Protein AF-A0A4Y4E9J2-F1 (afdb_monomer_lite)

Sequence (104 aa):
MVVGLVVTGCGTSEDDERYLAIVDELLGQNSDIEFPRDDILAAGHGVCAKAGDDDPDRWLSDATDHVAKTLDTDDFTAQVLALGAAQVYCPQKVPRDLLYPSDS

InterPro domains:
  IPR007969 Domain of unknown function DUF732 [PF05305] (15-92)

Radius of gyration: 13.61 Å; chains: 1; bounding box: 41×28×32 Å

Organism: Cellulosimicrobium cellulans (NCBI:txid1710)

Secondary structure (DSSP, 8-state):
-------PPTT-HHHHHHHHHHHHHHHTTT-S----HHHHHHHHHHHHHH--SS-TTHHHHHHHHHHHHHHT--HHHHHHHHHHHHHHH-GGGS-HHHH-TT--

Structure (mmCIF, N/CA/C/O backbone):
data_AF-A0A4Y4E9J2-F1
#
_entry.id   AF-A0A4Y4E9J2-F1
#
loop_
_atom_site.group_PDB
_atom_site.id
_atom_site.type_symbol
_atom_site.label_atom_id
_atom_site.label_alt_id
_atom_site.label_comp_id
_atom_site.label_asym_id
_atom_site.label_entity_id
_atom_site.label_seq_id
_atom_site.pdbx_PDB_ins_code
_atom_site.Cartn_x
_atom_site.Cartn_y
_atom_site.Cartn_z
_atom_site.occupancy
_atom_site.B_iso_or_equiv
_atom_site.auth_seq_id
_atom_site.auth_comp_id
_atom_site.auth_asym_id
_atom_site.auth_atom_id
_atom_site.pdbx_PDB_model_num
ATOM 1 N N . MET A 1 1 ? 27.481 12.550 -2.110 1.00 29.19 1 MET A N 1
ATOM 2 C CA . MET A 1 1 ? 27.421 11.325 -1.287 1.00 29.19 1 MET A CA 1
ATOM 3 C C . MET A 1 1 ? 26.432 10.401 -1.970 1.00 29.19 1 MET A C 1
ATOM 5 O O . MET A 1 1 ? 25.272 10.767 -2.067 1.00 29.19 1 MET A O 1
ATOM 9 N N . VAL A 1 2 ? 26.900 9.303 -2.563 1.00 32.81 2 VAL A N 1
ATOM 10 C CA . VAL A 1 2 ? 26.044 8.323 -3.249 1.00 32.81 2 VAL A CA 1
ATOM 11 C C . VAL A 1 2 ? 25.843 7.184 -2.260 1.00 32.81 2 VAL A C 1
ATOM 13 O O . VAL A 1 2 ? 26.769 6.411 -2.026 1.00 32.81 2 VAL A O 1
ATOM 16 N N . VAL A 1 3 ? 24.686 7.149 -1.597 1.00 37.25 3 VAL A N 1
ATOM 17 C CA . VAL A 1 3 ? 24.314 6.025 -0.732 1.00 37.25 3 VAL A CA 1
ATOM 18 C C . VAL A 1 3 ? 23.850 4.910 -1.658 1.00 37.25 3 VAL A C 1
ATOM 20 O O . VAL A 1 3 ? 22.864 5.055 -2.376 1.00 37.25 3 VAL A O 1
ATOM 23 N N . GLY A 1 4 ? 24.657 3.852 -1.708 1.00 29.12 4 GLY A N 1
ATOM 24 C CA . GLY A 1 4 ? 24.405 2.664 -2.505 1.00 29.12 4 GLY A CA 1
ATOM 25 C C . GLY A 1 4 ? 23.067 2.039 -2.136 1.00 29.12 4 GLY A C 1
ATOM 26 O O . GLY A 1 4 ? 22.775 1.830 -0.961 1.00 29.12 4 GLY A O 1
ATOM 27 N N . LEU A 1 5 ? 22.291 1.774 -3.183 1.00 34.09 5 LEU A N 1
ATOM 28 C CA . LEU A 1 5 ? 21.057 1.004 -3.220 1.00 34.09 5 LEU A CA 1
ATOM 29 C C . LEU A 1 5 ? 21.178 -0.226 -2.304 1.00 34.09 5 LEU A C 1
ATOM 31 O O . LEU A 1 5 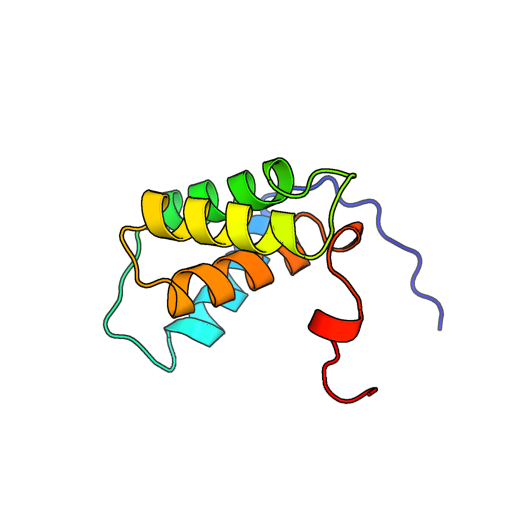? 21.879 -1.188 -2.626 1.00 34.09 5 LEU A O 1
ATOM 35 N N . VAL A 1 6 ? 20.527 -0.178 -1.143 1.00 36.41 6 VAL A N 1
ATOM 36 C CA . VAL A 1 6 ? 20.332 -1.366 -0.318 1.00 36.41 6 VAL A CA 1
ATOM 37 C C . VAL A 1 6 ? 19.334 -2.232 -1.070 1.00 36.41 6 VAL A C 1
ATOM 39 O O . VAL A 1 6 ? 18.217 -1.811 -1.357 1.00 36.41 6 VAL A O 1
ATOM 42 N N . VAL A 1 7 ? 19.771 -3.431 -1.435 1.00 46.75 7 VAL A N 1
ATOM 43 C CA . VAL A 1 7 ? 18.891 -4.512 -1.869 1.00 46.75 7 VAL A CA 1
ATOM 44 C C . VAL A 1 7 ? 18.133 -4.968 -0.621 1.00 46.75 7 VAL A C 1
ATOM 46 O O . VAL A 1 7 ? 18.574 -5.881 0.073 1.00 46.75 7 VAL A O 1
ATOM 49 N N . THR A 1 8 ? 17.053 -4.275 -0.264 1.00 42.16 8 THR A N 1
ATOM 50 C CA . THR A 1 8 ? 16.094 -4.759 0.730 1.00 42.16 8 THR A CA 1
ATOM 51 C C . THR A 1 8 ? 15.120 -5.679 0.012 1.00 42.16 8 THR A C 1
ATOM 53 O O . THR A 1 8 ? 14.491 -5.297 -0.974 1.00 42.16 8 THR A O 1
ATOM 56 N N . GLY A 1 9 ? 15.050 -6.936 0.452 1.00 46.22 9 GLY A N 1
ATOM 57 C CA . GLY A 1 9 ? 13.965 -7.816 0.040 1.00 46.22 9 GLY A CA 1
ATOM 58 C C . GLY A 1 9 ? 12.648 -7.144 0.405 1.00 46.22 9 GLY A C 1
ATOM 59 O O . GLY A 1 9 ? 12.480 -6.71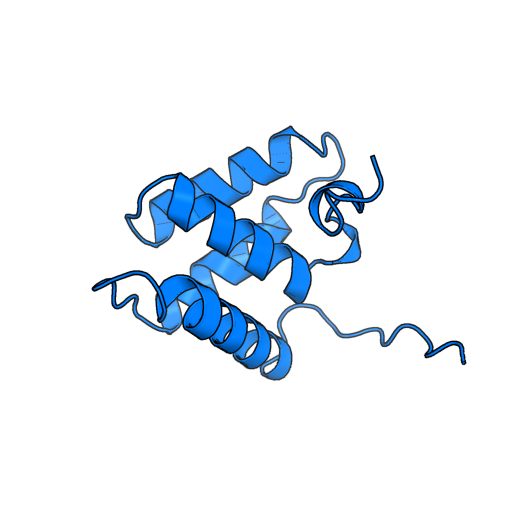7 1.536 1.00 46.22 9 GLY A O 1
ATOM 60 N N . CYS A 1 10 ? 11.751 -6.996 -0.558 1.00 53.50 10 CYS A N 1
ATOM 61 C CA . CYS A 1 10 ? 10.439 -6.412 -0.331 1.00 53.50 10 CYS A CA 1
ATOM 62 C C . CYS A 1 10 ? 9.673 -7.246 0.712 1.00 53.50 10 CYS A C 1
ATOM 64 O O . CYS A 1 10 ? 9.620 -8.471 0.582 1.00 53.50 10 CYS A O 1
ATOM 66 N N . GLY A 1 11 ? 9.077 -6.595 1.716 1.00 60.91 11 GLY A N 1
ATOM 67 C CA . GLY A 1 11 ? 8.241 -7.261 2.726 1.00 60.91 11 GLY A CA 1
ATOM 68 C C . GLY A 1 11 ? 9.008 -7.739 3.961 1.00 60.91 11 GLY A C 1
ATOM 69 O O . GLY A 1 11 ? 8.698 -8.796 4.513 1.00 60.91 11 GLY A O 1
ATOM 70 N N . THR A 1 12 ? 10.045 -7.006 4.382 1.00 73.88 12 THR A N 1
ATOM 71 C CA . THR A 1 12 ? 10.635 -7.208 5.714 1.00 73.88 12 THR A CA 1
ATOM 72 C C . THR A 1 12 ? 9.777 -6.553 6.795 1.00 73.88 12 THR A C 1
ATOM 74 O O . THR A 1 12 ? 9.040 -5.609 6.535 1.00 73.88 12 THR A O 1
ATOM 77 N N . SER A 1 13 ? 9.939 -6.982 8.049 1.00 79.44 13 SER A N 1
ATOM 78 C CA . SER A 1 13 ? 9.269 -6.349 9.195 1.00 79.44 13 SER A CA 1
ATOM 79 C C . SER A 1 13 ? 9.628 -4.864 9.369 1.00 79.44 13 SER A C 1
ATOM 81 O O . SER A 1 13 ? 8.875 -4.125 9.989 1.00 79.44 13 SER A O 1
ATOM 83 N N . GLU A 1 14 ? 10.774 -4.417 8.839 1.00 82.75 14 GLU A N 1
ATOM 84 C CA . GLU A 1 14 ? 11.151 -2.997 8.820 1.00 82.75 14 GLU A CA 1
ATOM 85 C C . GLU A 1 14 ? 10.346 -2.214 7.772 1.00 82.75 14 GLU A C 1
ATOM 87 O O . GLU A 1 14 ? 9.919 -1.093 8.040 1.00 82.75 14 GLU A O 1
ATOM 92 N N . ASP A 1 15 ? 10.091 -2.809 6.604 1.00 81.12 15 ASP A N 1
ATOM 93 C CA . ASP A 1 15 ? 9.220 -2.222 5.583 1.00 81.12 15 ASP A CA 1
ATOM 94 C C . ASP A 1 15 ? 7.777 -2.108 6.097 1.00 81.12 15 ASP A C 1
ATOM 96 O O . ASP A 1 15 ? 7.146 -1.071 5.908 1.00 81.12 15 ASP A O 1
ATOM 100 N N . ASP A 1 16 ? 7.292 -3.118 6.825 1.00 85.00 16 ASP A N 1
ATOM 101 C CA . ASP A 1 16 ? 5.966 -3.103 7.455 1.00 85.00 16 ASP A C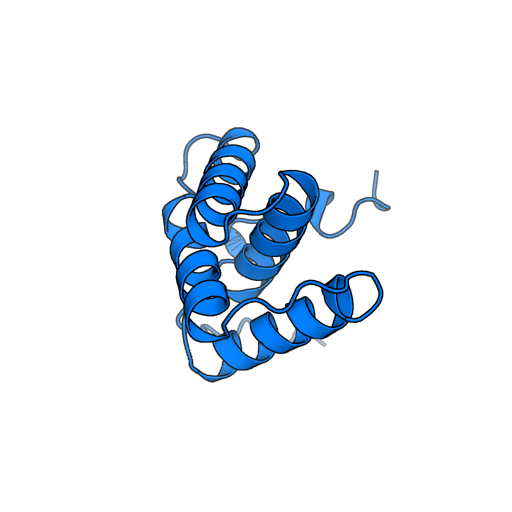A 1
ATOM 102 C C . ASP A 1 16 ? 5.808 -1.922 8.421 1.00 85.00 16 ASP A C 1
ATOM 104 O O . ASP A 1 16 ? 4.831 -1.178 8.349 1.00 85.00 16 ASP A O 1
ATOM 108 N N . GLU A 1 17 ? 6.792 -1.701 9.296 1.00 86.31 17 GLU A N 1
ATOM 109 C CA . GLU A 1 17 ? 6.791 -0.566 10.229 1.00 86.31 17 GLU A CA 1
ATOM 110 C C . GLU A 1 17 ? 6.883 0.781 9.497 1.00 86.31 17 GLU A C 1
ATOM 112 O O . GLU A 1 17 ? 6.213 1.740 9.879 1.00 86.31 17 GLU A O 1
ATOM 117 N N . ARG A 1 18 ? 7.669 0.867 8.415 1.00 82.56 18 ARG A N 1
ATOM 118 C CA . ARG A 1 18 ? 7.768 2.090 7.599 1.00 82.56 18 ARG A CA 1
ATOM 119 C C . ARG A 1 18 ? 6.465 2.401 6.876 1.00 82.56 18 ARG A C 1
ATOM 121 O O . ARG A 1 18 ? 6.073 3.563 6.823 1.00 82.56 18 ARG A O 1
ATOM 128 N N . TYR A 1 19 ? 5.803 1.388 6.324 1.00 85.00 19 TYR A N 1
ATOM 129 C CA . TYR A 1 19 ? 4.506 1.555 5.684 1.00 85.00 19 TYR A CA 1
ATOM 130 C C . TYR A 1 19 ? 3.448 1.977 6.703 1.00 85.00 19 TYR A C 1
ATOM 132 O O . TYR A 1 19 ? 2.762 2.965 6.470 1.00 85.00 19 TYR A O 1
ATOM 140 N N . LEU A 1 20 ? 3.375 1.321 7.864 1.00 84.00 20 LEU A N 1
ATOM 141 C CA . LEU A 1 20 ? 2.440 1.704 8.925 1.00 84.00 20 LEU A CA 1
ATOM 142 C C . LEU A 1 20 ? 2.676 3.132 9.429 1.00 84.00 20 LEU A C 1
ATOM 144 O O . LEU A 1 20 ? 1.714 3.868 9.602 1.00 84.00 20 LEU A O 1
ATOM 148 N N . ALA A 1 21 ? 3.931 3.566 9.571 1.00 84.12 21 ALA A N 1
ATOM 149 C CA . ALA A 1 21 ? 4.238 4.951 9.929 1.00 84.12 21 ALA A CA 1
ATOM 150 C C . ALA A 1 21 ? 3.743 5.963 8.875 1.00 84.12 21 ALA A C 1
ATOM 152 O O . ALA A 1 21 ? 3.258 7.034 9.234 1.00 84.12 21 ALA A O 1
ATOM 153 N N . ILE A 1 22 ? 3.829 5.625 7.581 1.00 81.00 22 ILE A N 1
ATOM 154 C CA . ILE A 1 22 ? 3.269 6.445 6.492 1.00 81.00 22 ILE A CA 1
ATOM 155 C C . ILE A 1 22 ? 1.740 6.480 6.580 1.00 81.00 22 ILE A C 1
ATOM 157 O O . ILE A 1 22 ? 1.141 7.541 6.422 1.00 81.00 22 ILE A O 1
ATOM 161 N N . VAL A 1 23 ? 1.105 5.336 6.846 1.00 81.25 23 VAL A N 1
ATOM 162 C CA . VAL A 1 23 ? -0.350 5.250 7.008 1.00 81.25 23 VAL A CA 1
ATOM 163 C C . VAL A 1 23 ? -0.821 6.094 8.192 1.00 81.25 23 VAL A C 1
ATOM 165 O O . VAL A 1 23 ? -1.753 6.879 8.029 1.00 81.25 23 VAL A O 1
ATOM 168 N N . ASP A 1 24 ? -0.146 6.012 9.338 1.00 80.31 24 ASP A N 1
ATOM 169 C CA . ASP A 1 24 ? -0.458 6.815 10.523 1.00 80.31 24 ASP A CA 1
ATOM 170 C C . ASP A 1 24 ? -0.272 8.318 10.269 1.00 80.31 24 ASP A C 1
ATOM 172 O O . ASP A 1 24 ? -1.094 9.124 10.703 1.00 80.31 24 ASP A O 1
ATOM 176 N N . GLU A 1 25 ? 0.769 8.727 9.538 1.00 78.12 25 GLU A N 1
ATOM 177 C CA . GLU A 1 25 ? 0.978 10.140 9.196 1.00 78.12 25 GLU A CA 1
ATOM 178 C C . GLU A 1 25 ? -0.107 10.670 8.242 1.00 78.12 25 GLU A C 1
ATOM 180 O O . GLU A 1 25 ? -0.608 11.783 8.426 1.00 78.12 25 GLU A O 1
ATOM 185 N N . LEU A 1 26 ? -0.498 9.872 7.244 1.00 70.50 26 LEU A N 1
ATOM 186 C CA . LEU A 1 26 ? -1.451 10.276 6.206 1.00 70.50 26 LEU A CA 1
ATOM 187 C C . LEU A 1 26 ? -2.912 10.203 6.676 1.00 70.50 26 LEU A C 1
ATOM 189 O O . LEU A 1 26 ? -3.689 11.123 6.407 1.00 70.50 26 LEU A O 1
ATOM 193 N N . LEU A 1 27 ? -3.292 9.136 7.387 1.00 68.62 27 LEU A N 1
ATOM 194 C CA . LEU A 1 27 ? -4.658 8.912 7.875 1.00 68.62 27 LEU A CA 1
ATOM 195 C C . LEU A 1 27 ? -4.898 9.491 9.269 1.00 68.62 27 LEU A C 1
ATOM 197 O O . LEU A 1 27 ? -5.995 9.990 9.535 1.00 68.62 27 LEU A O 1
ATOM 201 N N . GLY A 1 28 ? -3.881 9.495 10.136 1.00 61.69 28 GLY A N 1
ATOM 202 C CA . GLY A 1 28 ? -3.978 10.024 11.499 1.00 61.69 28 GLY A CA 1
ATOM 203 C C . GLY A 1 28 ? -4.161 11.542 11.562 1.00 61.69 28 GLY A C 1
ATOM 204 O O . GLY A 1 28 ? -4.571 12.069 12.594 1.00 61.69 28 GLY A O 1
ATOM 205 N N . GLN A 1 29 ? -3.919 12.260 10.459 1.00 54.59 29 GLN A N 1
ATOM 206 C CA . GLN A 1 29 ? -4.247 13.685 10.352 1.00 54.59 29 GLN A CA 1
ATOM 207 C C . GLN A 1 29 ? -5.657 13.966 9.808 1.00 54.59 29 GLN A C 1
ATOM 209 O O . GLN A 1 29 ? -6.114 15.102 9.936 1.00 54.59 29 GLN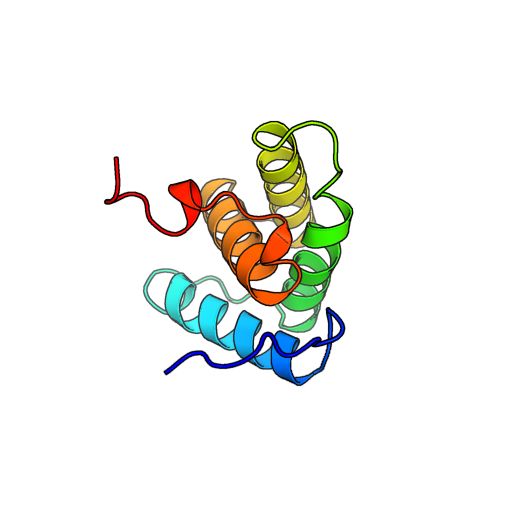 A O 1
ATOM 214 N N . ASN A 1 30 ? -6.352 12.987 9.211 1.00 47.94 30 ASN A N 1
ATOM 215 C CA . ASN A 1 30 ? -7.564 13.255 8.422 1.00 47.94 30 ASN A CA 1
ATOM 216 C C . ASN A 1 30 ? -8.765 12.328 8.657 1.00 47.94 30 ASN A C 1
ATOM 218 O O . ASN A 1 30 ? -9.804 12.579 8.047 1.00 47.94 30 ASN A O 1
ATOM 222 N N . SER A 1 31 ? -8.697 11.290 9.498 1.00 48.94 31 SER A N 1
ATOM 223 C CA . SER A 1 31 ? -9.808 10.331 9.546 1.00 48.94 31 SER A CA 1
ATOM 224 C C . SER A 1 31 ? -10.088 9.707 10.916 1.00 48.94 31 SER A C 1
ATOM 226 O O . SER A 1 31 ? -9.172 9.315 11.628 1.00 48.94 31 SER A O 1
ATOM 228 N N . ASP A 1 32 ? -11.379 9.546 11.232 1.00 58.50 32 ASP A N 1
ATOM 229 C CA . ASP A 1 32 ? -11.917 8.651 12.276 1.00 58.50 32 ASP A CA 1
ATOM 230 C C . ASP A 1 32 ? -11.818 7.160 11.860 1.00 58.50 32 ASP A C 1
ATOM 232 O O . ASP A 1 32 ? -12.582 6.315 12.329 1.00 58.50 32 ASP A O 1
ATOM 236 N N . ILE A 1 33 ? -10.943 6.828 10.903 1.00 58.56 33 ILE A N 1
ATOM 237 C CA . ILE A 1 33 ? -10.876 5.508 10.279 1.00 58.56 33 ILE A CA 1
ATOM 238 C C . ILE A 1 33 ? -9.765 4.695 10.950 1.00 58.56 33 ILE A C 1
ATOM 240 O O . ILE A 1 33 ? -8.579 4.929 10.733 1.00 58.56 33 ILE A O 1
ATOM 244 N N . GLU A 1 34 ? -10.164 3.715 11.761 1.00 70.44 34 GLU A N 1
ATOM 245 C CA . GLU A 1 34 ? -9.268 2.736 12.384 1.00 70.44 34 GLU A CA 1
ATOM 246 C C . GLU A 1 34 ? -9.286 1.432 11.573 1.00 70.44 34 GLU A C 1
ATOM 248 O O . GLU A 1 34 ? -10.164 0.584 11.746 1.00 70.44 34 GLU A O 1
ATOM 253 N N . PHE A 1 35 ? -8.318 1.254 10.673 1.00 78.69 35 PHE A N 1
ATOM 254 C CA . PHE A 1 35 ? -8.125 -0.031 9.996 1.00 78.69 35 PHE A CA 1
ATOM 255 C C . PHE A 1 35 ? -7.327 -0.999 10.887 1.00 78.69 35 PHE A C 1
ATOM 257 O O . PHE A 1 35 ? -6.329 -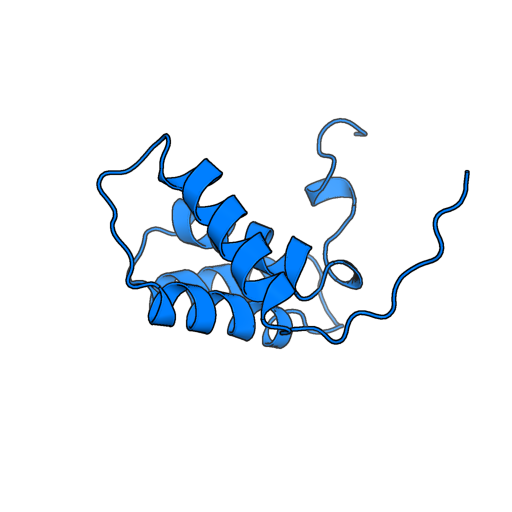0.592 11.493 1.00 78.69 35 PHE A O 1
ATOM 264 N N . PRO A 1 36 ? -7.692 -2.294 10.957 1.00 84.44 36 PRO A N 1
ATOM 265 C CA . PRO A 1 36 ? -6.865 -3.294 11.621 1.00 84.44 36 PRO A CA 1
ATOM 266 C C . PRO A 1 36 ? -5.480 -3.373 10.972 1.00 84.44 36 PRO A C 1
ATOM 268 O O . PRO A 1 36 ? -5.353 -3.449 9.751 1.00 84.44 36 PRO A O 1
ATOM 271 N N . ARG A 1 37 ? -4.428 -3.404 11.797 1.00 83.00 37 ARG A N 1
ATOM 272 C CA . ARG A 1 37 ? -3.033 -3.448 11.330 1.00 83.00 37 ARG A CA 1
ATOM 273 C C . ARG A 1 37 ? -2.774 -4.580 10.330 1.00 83.00 37 ARG A C 1
ATOM 275 O O . ARG A 1 37 ? -2.106 -4.357 9.326 1.00 83.00 37 ARG A O 1
ATOM 282 N N . ASP A 1 38 ? -3.306 -5.770 10.597 1.00 85.75 38 ASP A N 1
ATOM 283 C CA . ASP A 1 38 ? -3.129 -6.933 9.722 1.00 85.75 38 ASP A CA 1
ATOM 284 C C . ASP A 1 38 ? -3.765 -6.716 8.340 1.00 85.75 38 ASP A C 1
ATOM 286 O O . ASP A 1 38 ? -3.177 -7.102 7.330 1.00 85.75 38 ASP A O 1
ATOM 290 N N . ASP A 1 39 ? -4.909 -6.030 8.278 1.00 87.69 39 ASP A N 1
ATOM 291 C CA . ASP A 1 39 ? -5.603 -5.731 7.024 1.00 87.69 39 ASP A CA 1
ATOM 292 C C . ASP A 1 39 ? -4.852 -4.659 6.221 1.00 87.69 39 ASP A C 1
ATOM 294 O O . ASP A 1 39 ? -4.710 -4.787 5.002 1.00 87.69 39 ASP A O 1
ATOM 298 N N . ILE A 1 40 ? -4.295 -3.642 6.898 1.00 86.31 40 ILE A N 1
ATOM 299 C CA . ILE A 1 40 ? -3.430 -2.626 6.273 1.00 86.31 40 ILE A CA 1
ATOM 300 C C . ILE A 1 40 ? -2.221 -3.302 5.621 1.00 86.31 40 ILE A C 1
ATOM 302 O O . ILE A 1 40 ? -1.927 -3.047 4.450 1.00 86.31 40 ILE A O 1
ATOM 306 N N . LEU A 1 41 ? -1.530 -4.175 6.362 1.00 87.69 41 LEU A N 1
ATOM 307 C CA . LEU A 1 41 ? -0.356 -4.892 5.861 1.00 87.69 41 LEU A CA 1
ATOM 308 C C . LEU A 1 41 ? -0.719 -5.832 4.706 1.00 87.69 41 LEU A C 1
ATOM 310 O O . LEU A 1 41 ? -0.035 -5.820 3.683 1.00 87.69 41 LEU A O 1
ATOM 314 N N . ALA A 1 42 ? -1.822 -6.576 4.819 1.00 88.44 42 ALA A N 1
ATOM 315 C CA . ALA A 1 42 ? -2.302 -7.454 3.755 1.00 88.44 42 ALA A CA 1
ATOM 316 C C . ALA A 1 42 ? -2.617 -6.679 2.464 1.00 88.44 42 ALA A C 1
ATOM 318 O O . ALA A 1 42 ? -2.199 -7.095 1.379 1.00 88.44 42 ALA A O 1
ATOM 319 N N . ALA A 1 43 ? -3.293 -5.531 2.582 1.00 88.06 43 ALA A N 1
ATOM 320 C CA . ALA A 1 43 ? -3.566 -4.643 1.457 1.00 88.06 43 ALA A CA 1
ATOM 321 C C . ALA A 1 43 ? -2.263 -4.102 0.845 1.00 88.06 43 ALA A C 1
ATOM 323 O O . ALA A 1 43 ? -2.088 -4.130 -0.373 1.00 88.06 43 ALA A O 1
ATOM 324 N N . GLY A 1 44 ? -1.318 -3.662 1.684 1.00 86.75 44 GLY A N 1
ATOM 325 C CA . GLY A 1 44 ? -0.036 -3.107 1.250 1.00 86.75 44 GLY A CA 1
ATOM 326 C C . GLY A 1 44 ? 0.861 -4.120 0.532 1.00 86.75 44 GLY A C 1
ATOM 327 O O . GLY A 1 44 ? 1.410 -3.817 -0.528 1.00 86.75 44 GLY A O 1
ATOM 328 N N . HIS A 1 45 ? 0.974 -5.349 1.042 1.00 88.06 45 HIS A N 1
ATOM 329 C CA . HIS A 1 45 ? 1.756 -6.413 0.394 1.00 88.06 45 HIS A CA 1
ATOM 330 C C . HIS A 1 45 ? 1.170 -6.828 -0.958 1.00 88.06 45 HIS A C 1
ATOM 332 O O . HIS A 1 45 ? 1.914 -7.179 -1.879 1.00 88.06 45 HIS A O 1
ATOM 338 N N . GLY A 1 46 ? -0.154 -6.761 -1.111 1.00 84.69 46 GLY A N 1
ATOM 339 C CA . GLY A 1 46 ? -0.825 -7.092 -2.365 1.00 84.69 46 GLY A CA 1
ATOM 340 C C . GLY A 1 46 ? -0.603 -6.074 -3.488 1.00 84.69 46 GLY A C 1
ATOM 341 O O . GLY A 1 46 ? -0.744 -6.436 -4.658 1.00 84.69 46 GLY A O 1
ATOM 342 N N . VAL A 1 47 ? -0.185 -4.841 -3.173 1.00 87.31 47 VAL A N 1
ATOM 343 C CA . VAL A 1 47 ? 0.051 -3.766 -4.157 1.00 87.31 47 VAL A CA 1
ATOM 344 C C . VAL A 1 47 ? 1.144 -4.130 -5.156 1.00 87.31 47 VAL A C 1
ATOM 346 O O . VAL A 1 47 ? 0.953 -3.991 -6.364 1.00 87.31 47 VAL A O 1
ATOM 349 N N . CYS A 1 48 ? 2.274 -4.664 -4.696 1.00 82.56 48 CYS A N 1
ATOM 350 C CA . CYS A 1 48 ? 3.389 -4.960 -5.599 1.00 82.56 48 CYS A CA 1
ATOM 351 C C . CYS A 1 48 ? 3.103 -6.129 -6.545 1.00 82.56 48 CYS A C 1
ATOM 353 O O . CYS A 1 48 ? 3.667 -6.186 -7.633 1.00 82.56 48 CYS A O 1
ATOM 355 N N . ALA A 1 49 ? 2.177 -7.022 -6.185 1.00 82.38 49 ALA A N 1
ATOM 356 C CA . ALA A 1 49 ? 1.682 -8.050 -7.096 1.00 82.38 49 ALA A CA 1
ATOM 357 C C . ALA A 1 49 ? 0.776 -7.477 -8.205 1.00 82.38 49 ALA A C 1
ATOM 359 O O . ALA A 1 49 ? 0.568 -8.139 -9.221 1.00 82.38 49 ALA A O 1
ATOM 360 N N . LYS A 1 50 ? 0.227 -6.266 -8.017 1.00 79.56 50 LYS A N 1
ATOM 361 C CA . LYS A 1 50 ? -0.544 -5.531 -9.035 1.00 79.56 50 LYS A CA 1
ATOM 362 C C . LYS A 1 50 ? 0.331 -4.666 -9.934 1.00 79.56 50 LYS A C 1
ATOM 364 O O . LYS A 1 50 ? -0.067 -4.408 -11.063 1.00 79.56 50 LYS A O 1
ATOM 369 N N . ALA A 1 51 ? 1.532 -4.302 -9.479 1.00 67.94 51 ALA A N 1
ATOM 370 C CA . ALA A 1 51 ? 2.568 -3.608 -10.246 1.00 67.94 51 ALA A CA 1
ATOM 371 C C . ALA A 1 51 ? 3.199 -4.501 -11.344 1.00 67.94 51 ALA A C 1
ATOM 373 O O . ALA A 1 51 ? 4.388 -4.834 -11.306 1.00 67.94 51 ALA A O 1
ATOM 374 N N . GLY A 1 52 ? 2.385 -4.931 -12.316 1.00 62.50 52 GLY A N 1
ATOM 375 C CA . GLY A 1 52 ? 2.824 -5.653 -13.515 1.00 62.50 52 GLY A CA 1
ATOM 376 C C . GLY A 1 52 ? 3.672 -4.789 -14.461 1.00 62.50 52 GLY A C 1
ATOM 377 O O . GLY A 1 52 ? 3.723 -3.571 -14.326 1.00 62.50 52 GLY A O 1
ATOM 378 N N . ASP A 1 53 ? 4.376 -5.421 -15.404 1.00 59.56 53 ASP A N 1
ATOM 379 C CA . ASP A 1 53 ? 5.380 -4.768 -16.268 1.00 59.56 53 ASP A CA 1
ATOM 380 C C . ASP A 1 53 ? 4.821 -3.977 -17.469 1.00 59.56 53 ASP A C 1
ATOM 382 O O . ASP A 1 53 ? 5.568 -3.217 -18.079 1.00 59.56 53 ASP A O 1
ATOM 386 N N . ASP A 1 54 ? 3.541 -4.123 -17.820 1.00 59.25 54 ASP A N 1
ATOM 387 C CA . ASP A 1 54 ? 3.051 -3.690 -19.138 1.00 59.25 54 ASP A CA 1
ATOM 388 C C . ASP A 1 54 ? 2.403 -2.294 -19.192 1.00 59.25 54 ASP A C 1
ATOM 390 O O . ASP A 1 54 ? 2.290 -1.745 -20.287 1.00 59.25 54 ASP A O 1
ATOM 394 N N . ASP A 1 55 ? 1.990 -1.689 -18.068 1.00 69.12 55 ASP A N 1
ATOM 395 C CA . ASP A 1 55 ? 1.346 -0.364 -18.102 1.00 69.12 55 ASP A CA 1
ATOM 396 C C . ASP A 1 55 ? 1.423 0.390 -16.748 1.00 69.12 55 ASP A C 1
ATOM 398 O O . ASP A 1 55 ? 0.755 -0.017 -15.788 1.00 69.12 55 ASP A O 1
ATOM 402 N N . PRO A 1 56 ? 2.226 1.477 -16.647 1.00 63.75 56 PRO A N 1
ATOM 403 C CA . PRO A 1 56 ? 2.413 2.268 -15.429 1.00 63.75 56 PRO A CA 1
ATOM 404 C C . PRO A 1 56 ? 1.160 3.055 -14.998 1.00 63.75 56 PRO A C 1
ATOM 406 O O . PRO A 1 56 ? 1.057 3.424 -13.829 1.00 63.75 56 PRO A O 1
ATOM 409 N N . ASP A 1 57 ? 0.209 3.299 -15.898 1.00 68.06 57 ASP A N 1
ATOM 410 C CA . ASP A 1 57 ? -1.028 4.017 -15.571 1.00 68.06 57 ASP A CA 1
ATOM 411 C C . ASP A 1 57 ? -2.094 3.051 -15.041 1.00 68.06 57 ASP A C 1
ATOM 413 O O . ASP A 1 57 ? -2.903 3.386 -14.171 1.00 68.06 57 ASP A O 1
ATOM 417 N N . ARG A 1 58 ? -2.073 1.807 -15.527 1.00 76.00 58 ARG A N 1
ATOM 418 C CA . ARG A 1 58 ? -3.075 0.796 -15.181 1.00 76.00 58 ARG A CA 1
ATOM 419 C C . ARG A 1 58 ? -2.800 0.075 -13.863 1.00 76.00 58 ARG A C 1
ATOM 421 O O . ARG A 1 58 ? -3.749 -0.229 -13.141 1.00 76.00 58 ARG A O 1
ATOM 428 N N . TRP A 1 59 ? -1.536 -0.178 -13.517 1.00 81.50 59 TRP A N 1
ATOM 429 C CA . TRP A 1 59 ? -1.231 -0.913 -12.281 1.00 81.50 59 TRP A CA 1
ATOM 430 C C . TRP A 1 59 ? -1.635 -0.150 -11.019 1.00 81.50 59 TRP A C 1
ATOM 432 O O . TRP A 1 59 ? -2.037 -0.782 -10.044 1.00 81.50 59 TRP A O 1
ATOM 442 N N . LEU A 1 60 ? -1.549 1.188 -11.029 1.00 81.31 60 LEU A N 1
ATOM 443 C CA . LEU A 1 60 ? -1.960 1.992 -9.881 1.00 81.31 60 LEU A CA 1
ATOM 444 C C . LEU A 1 60 ? -3.468 1.869 -9.668 1.00 81.31 60 LEU A C 1
ATOM 446 O O . LEU A 1 60 ? -3.897 1.669 -8.540 1.00 81.31 60 LEU A O 1
ATOM 450 N N . SER A 1 61 ? -4.254 1.897 -10.748 1.00 86.62 61 SER A N 1
ATOM 451 C CA . SER A 1 61 ? -5.695 1.645 -10.676 1.00 86.62 61 SER A CA 1
ATOM 452 C C . SER A 1 61 ? -5.994 0.256 -10.105 1.00 86.62 61 SER A C 1
ATOM 454 O O . SER A 1 61 ? -6.827 0.142 -9.214 1.00 86.62 61 SER A O 1
ATOM 456 N N . ASP A 1 62 ? -5.296 -0.789 -10.561 1.00 88.38 62 ASP A N 1
ATOM 457 C CA . ASP A 1 62 ? -5.485 -2.160 -10.061 1.00 88.38 62 ASP A CA 1
ATOM 458 C C . ASP A 1 62 ? -5.055 -2.317 -8.586 1.00 88.38 62 ASP A C 1
ATOM 460 O O . ASP A 1 62 ? -5.647 -3.102 -7.836 1.00 88.38 62 ASP A O 1
ATOM 464 N N . ALA A 1 63 ? -4.026 -1.578 -8.159 1.00 88.12 63 ALA A N 1
ATOM 465 C CA . ALA A 1 63 ? -3.568 -1.521 -6.774 1.00 88.12 63 ALA A CA 1
ATOM 466 C C . ALA A 1 63 ? -4.564 -0.773 -5.877 1.00 88.12 63 ALA A C 1
ATOM 468 O O . ALA A 1 63 ? -4.902 -1.271 -4.804 1.00 88.12 63 ALA A O 1
ATOM 469 N N . THR A 1 64 ? -5.085 0.369 -6.329 1.00 89.94 64 THR A N 1
ATOM 470 C CA . THR A 1 64 ? -6.153 1.115 -5.652 1.00 89.94 64 THR A CA 1
ATOM 471 C C . THR A 1 64 ? -7.394 0.246 -5.483 1.00 89.94 64 THR A C 1
ATOM 473 O O . THR A 1 64 ? -7.872 0.085 -4.365 1.00 89.94 64 THR A O 1
ATOM 476 N N . ASP A 1 65 ? -7.849 -0.410 -6.551 1.00 91.06 65 ASP A N 1
ATOM 477 C CA . ASP A 1 65 ? -8.978 -1.346 -6.524 1.00 91.06 65 ASP A CA 1
ATOM 478 C C . ASP A 1 65 ? -8.777 -2.476 -5.506 1.00 91.06 65 ASP A C 1
ATOM 480 O O . ASP A 1 65 ? -9.721 -2.929 -4.855 1.00 91.06 65 ASP A O 1
ATOM 484 N N . HIS A 1 66 ? -7.547 -2.983 -5.405 1.00 90.94 66 HIS A N 1
ATOM 485 C CA . HIS A 1 66 ? -7.202 -4.025 -4.450 1.00 90.94 66 HIS A CA 1
ATOM 486 C C . HIS A 1 66 ? -7.287 -3.519 -3.008 1.00 90.94 66 HIS A C 1
ATOM 488 O O . HIS A 1 66 ? -7.895 -4.192 -2.174 1.00 90.94 66 HIS A O 1
ATOM 494 N N . VAL A 1 67 ? -6.715 -2.350 -2.721 1.00 88.81 67 VAL A N 1
ATOM 495 C CA . VAL A 1 67 ? -6.738 -1.756 -1.380 1.00 88.81 67 VAL A CA 1
ATOM 496 C C . VAL A 1 67 ? -8.165 -1.381 -0.979 1.00 88.81 67 VAL A C 1
ATOM 498 O O . VAL A 1 67 ? -8.587 -1.747 0.115 1.00 88.81 67 VAL A O 1
ATOM 501 N N . ALA A 1 68 ? -8.938 -0.767 -1.880 1.00 91.19 68 ALA A N 1
ATOM 502 C CA . ALA A 1 68 ? -10.341 -0.415 -1.655 1.00 91.19 68 ALA A CA 1
ATOM 503 C C . ALA A 1 68 ? -11.175 -1.642 -1.266 1.00 91.19 68 ALA A C 1
ATOM 505 O O . ALA A 1 68 ? -11.901 -1.616 -0.278 1.00 91.19 68 ALA A O 1
ATOM 506 N N . LYS A 1 69 ? -11.009 -2.759 -1.990 1.00 90.88 69 LYS A N 1
ATOM 507 C CA . LYS A 1 69 ? -11.709 -4.023 -1.697 1.00 90.88 69 LYS A CA 1
ATOM 508 C C . LYS A 1 69 ? -11.224 -4.706 -0.421 1.00 90.88 69 LYS A C 1
ATOM 510 O O . LYS A 1 69 ? -12.004 -5.416 0.203 1.00 90.88 69 LYS A O 1
ATOM 515 N N . THR A 1 70 ? -9.947 -4.556 -0.075 1.00 90.62 70 THR A N 1
ATOM 516 C CA . THR A 1 70 ? -9.360 -5.217 1.102 1.00 90.62 70 THR A CA 1
ATOM 517 C C . THR A 1 70 ? -9.730 -4.488 2.389 1.00 90.62 70 THR A C 1
ATOM 519 O O . THR A 1 70 ? -10.026 -5.138 3.383 1.00 90.62 70 THR A O 1
ATOM 522 N N . LEU A 1 71 ? -9.745 -3.154 2.356 1.00 87.69 71 LEU A N 1
ATOM 523 C CA . LEU A 1 71 ? -10.008 -2.307 3.520 1.00 87.69 71 LEU A CA 1
ATOM 524 C C . LEU A 1 71 ? -11.447 -1.779 3.590 1.00 87.69 71 LEU A C 1
ATOM 526 O O . LEU A 1 71 ? -11.780 -1.112 4.561 1.00 87.69 71 LEU A O 1
ATOM 530 N N . ASP A 1 72 ? -12.282 -2.062 2.585 1.00 89.44 72 ASP A N 1
ATOM 531 C CA . ASP A 1 72 ? -13.639 -1.510 2.439 1.00 89.44 72 ASP A CA 1
ATOM 532 C C . ASP A 1 72 ? -13.652 0.021 2.605 1.00 89.44 72 ASP A C 1
ATOM 534 O O . ASP A 1 72 ? -14.346 0.589 3.447 1.00 89.44 72 ASP A O 1
ATOM 538 N N . THR A 1 73 ? -12.799 0.691 1.826 1.00 85.44 73 THR A N 1
ATOM 539 C CA . THR A 1 73 ? -12.566 2.139 1.912 1.00 85.44 73 THR A CA 1
ATOM 540 C C . THR A 1 73 ? -12.828 2.843 0.585 1.00 85.44 73 THR A C 1
ATOM 542 O O . THR A 1 73 ? -12.940 2.204 -0.463 1.00 85.44 73 THR A O 1
ATOM 545 N N . ASP A 1 74 ? -12.938 4.168 0.627 1.00 87.56 74 ASP A N 1
ATOM 546 C CA . ASP A 1 74 ? -13.116 4.994 -0.560 1.00 87.56 74 ASP A CA 1
ATOM 547 C C . ASP A 1 74 ? -11.878 4.977 -1.477 1.00 87.56 74 ASP A C 1
ATOM 549 O O . ASP A 1 74 ? -10.744 4.768 -1.038 1.00 87.56 74 ASP A O 1
ATOM 553 N N . ASP A 1 75 ? -12.099 5.237 -2.768 1.00 85.06 75 ASP A N 1
ATOM 554 C CA . ASP A 1 75 ? -11.051 5.190 -3.795 1.00 85.06 75 ASP A CA 1
ATOM 555 C C . ASP A 1 75 ? -9.899 6.171 -3.527 1.00 85.06 75 ASP A C 1
ATOM 557 O O . ASP A 1 75 ? -8.756 5.888 -3.890 1.00 85.06 75 ASP A O 1
ATOM 561 N N . PHE A 1 76 ? -10.166 7.312 -2.881 1.00 82.81 76 PHE A N 1
ATOM 562 C CA . PHE A 1 76 ? -9.130 8.298 -2.574 1.00 82.81 76 PHE A CA 1
ATOM 563 C C . PHE A 1 76 ? -8.201 7.774 -1.473 1.00 82.81 76 PHE A C 1
ATOM 565 O O . PHE A 1 76 ? -6.983 7.723 -1.665 1.00 82.81 76 PHE A O 1
ATOM 572 N N . THR A 1 77 ? -8.765 7.304 -0.360 1.00 84.88 77 THR A N 1
ATOM 573 C CA . THR A 1 77 ? -8.020 6.648 0.724 1.00 84.88 77 THR A CA 1
ATOM 574 C C . THR A 1 77 ? -7.251 5.434 0.204 1.00 84.88 77 THR A C 1
ATOM 576 O O . THR A 1 77 ? -6.054 5.289 0.464 1.00 84.88 77 THR A O 1
ATOM 579 N N . ALA A 1 78 ? -7.902 4.589 -0.597 1.00 87.94 78 ALA A N 1
ATOM 580 C CA . ALA A 1 78 ? -7.272 3.423 -1.202 1.00 87.94 78 ALA A CA 1
ATOM 581 C C . ALA A 1 78 ? -6.099 3.794 -2.122 1.00 87.94 78 ALA A C 1
ATOM 583 O O . ALA A 1 78 ? -5.078 3.106 -2.119 1.00 87.94 78 ALA A O 1
ATOM 584 N N . GLN A 1 79 ? -6.207 4.882 -2.889 1.00 85.62 79 GLN A N 1
ATOM 585 C CA . GLN A 1 79 ? -5.136 5.354 -3.764 1.00 85.62 79 GLN A CA 1
ATOM 586 C C . GLN A 1 79 ? -3.931 5.866 -2.975 1.00 85.62 79 GLN A C 1
ATOM 588 O O . GLN A 1 79 ? -2.795 5.527 -3.312 1.00 85.62 79 GLN A O 1
ATOM 593 N N . VAL A 1 80 ? -4.163 6.637 -1.912 1.00 83.56 80 VAL A N 1
ATOM 594 C CA . VAL A 1 80 ? -3.096 7.133 -1.031 1.00 83.56 80 VAL A CA 1
ATOM 595 C C . VAL A 1 80 ? -2.347 5.966 -0.379 1.00 83.56 80 VAL A C 1
ATOM 597 O O . VAL A 1 80 ? -1.115 5.923 -0.410 1.00 83.56 80 VAL A O 1
ATOM 600 N N . LEU A 1 81 ? -3.082 4.979 0.136 1.00 86.19 81 LEU A N 1
ATOM 601 C CA . LEU A 1 81 ? -2.513 3.771 0.736 1.00 86.19 81 LEU A CA 1
ATOM 602 C C . LEU A 1 81 ? -1.758 2.912 -0.286 1.00 86.19 81 LEU A C 1
ATOM 604 O O . LEU A 1 81 ? -0.643 2.471 -0.010 1.00 86.19 81 LEU A O 1
ATOM 608 N N . ALA A 1 82 ? -2.309 2.730 -1.489 1.00 87.88 82 ALA A N 1
ATOM 609 C CA . ALA A 1 82 ? -1.643 2.004 -2.566 1.00 87.88 82 ALA A CA 1
ATOM 610 C C . ALA A 1 82 ? -0.322 2.674 -2.981 1.00 87.88 82 ALA A C 1
ATOM 612 O O . ALA A 1 82 ? 0.688 1.990 -3.154 1.00 87.88 82 ALA A O 1
ATOM 613 N N . LEU A 1 83 ? -0.290 4.007 -3.082 1.00 83.50 83 LEU A N 1
ATOM 614 C CA . LEU A 1 83 ? 0.935 4.761 -3.366 1.00 83.50 83 LEU A CA 1
ATOM 615 C C . LEU A 1 83 ? 1.963 4.634 -2.237 1.00 83.50 83 LEU A C 1
ATOM 617 O O . LEU A 1 83 ? 3.140 4.404 -2.518 1.00 83.50 83 LEU A O 1
ATOM 621 N N . GLY A 1 84 ? 1.537 4.754 -0.977 1.00 84.44 84 GLY A N 1
ATOM 622 C CA . GLY A 1 84 ? 2.411 4.573 0.185 1.00 84.44 84 GLY A CA 1
ATOM 623 C C . GLY A 1 84 ? 3.015 3.167 0.241 1.00 84.44 84 GLY A C 1
ATOM 624 O O . GLY A 1 84 ? 4.225 3.011 0.405 1.00 84.44 84 GLY A O 1
ATOM 625 N N . ALA A 1 85 ? 2.197 2.141 0.006 1.00 87.50 85 ALA A N 1
ATOM 626 C CA . ALA A 1 85 ? 2.640 0.752 -0.062 1.00 87.50 85 ALA A CA 1
ATOM 627 C C . ALA A 1 85 ? 3.625 0.528 -1.214 1.00 87.50 85 ALA A C 1
ATOM 629 O O . ALA A 1 85 ? 4.663 -0.106 -1.027 1.00 87.50 85 ALA A O 1
ATOM 630 N N . ALA A 1 86 ? 3.352 1.084 -2.397 1.00 84.81 86 ALA A N 1
ATOM 631 C CA . ALA A 1 86 ? 4.241 0.950 -3.544 1.00 84.81 86 ALA A CA 1
ATOM 632 C C . ALA A 1 86 ? 5.600 1.630 -3.308 1.00 84.81 86 ALA A C 1
ATOM 634 O O . ALA A 1 86 ? 6.635 1.075 -3.672 1.00 84.81 86 ALA A O 1
ATOM 635 N N . GLN A 1 87 ? 5.622 2.791 -2.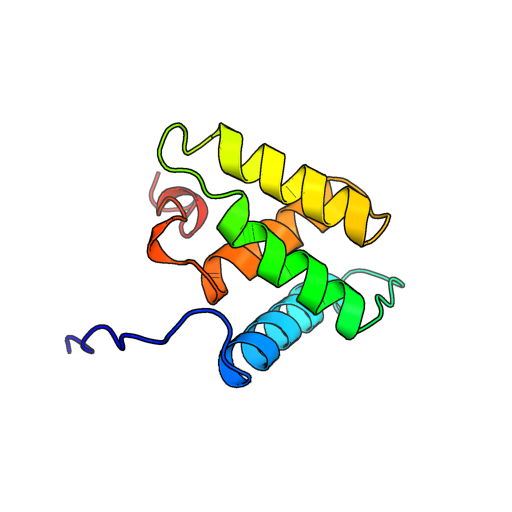646 1.00 81.62 87 GLN A N 1
ATOM 636 C CA . GLN A 1 87 ? 6.855 3.500 -2.278 1.00 81.62 87 GLN A CA 1
ATOM 637 C C . GLN A 1 87 ? 7.752 2.706 -1.325 1.00 81.62 87 GLN A C 1
ATOM 639 O O . GLN A 1 87 ? 8.975 2.837 -1.378 1.00 81.62 87 GLN A O 1
ATOM 644 N N . VAL A 1 88 ? 7.152 1.888 -0.464 1.00 84.62 88 VAL A N 1
ATOM 645 C CA . VAL A 1 88 ? 7.878 1.087 0.524 1.00 84.62 88 VAL A CA 1
ATOM 646 C C . VAL A 1 88 ? 8.260 -0.275 -0.048 1.00 84.62 88 VAL A C 1
ATOM 648 O O . VAL A 1 88 ? 9.438 -0.626 -0.077 1.00 84.62 88 VAL A O 1
ATOM 651 N N . TYR A 1 89 ? 7.285 -1.027 -0.555 1.00 82.44 89 TYR A N 1
ATOM 652 C CA . TYR A 1 89 ? 7.477 -2.420 -0.947 1.00 82.44 89 TYR A CA 1
ATOM 653 C C . TYR A 1 89 ? 7.952 -2.594 -2.391 1.00 82.44 89 TYR A C 1
ATOM 655 O O . TYR A 1 89 ? 8.568 -3.607 -2.696 1.00 82.44 89 TYR A O 1
ATOM 663 N N . CYS A 1 90 ? 7.705 -1.654 -3.303 1.00 81.44 90 CYS A N 1
ATOM 664 C CA . CYS A 1 90 ? 8.171 -1.751 -4.692 1.00 81.44 90 CYS A CA 1
ATOM 665 C C . CYS A 1 90 ? 8.551 -0.386 -5.289 1.00 81.44 90 CYS A C 1
ATOM 667 O O . CYS A 1 90 ? 8.075 -0.025 -6.368 1.00 81.44 90 CYS A O 1
ATOM 669 N N . PRO A 1 91 ? 9.489 0.356 -4.666 1.00 76.25 91 PRO A N 1
ATOM 670 C CA . PRO A 1 91 ? 9.856 1.709 -5.097 1.00 76.25 91 PRO A CA 1
ATOM 671 C C . PRO A 1 91 ? 10.358 1.780 -6.545 1.00 76.25 91 PRO A C 1
ATOM 673 O O . PRO A 1 91 ? 10.218 2.802 -7.204 1.00 76.25 91 PRO A O 1
ATOM 676 N N . GLN A 1 92 ? 10.921 0.684 -7.065 1.00 74.38 92 GLN A N 1
ATOM 677 C CA . GLN A 1 92 ? 11.405 0.578 -8.447 1.00 74.38 92 GLN A CA 1
ATOM 678 C C . GLN A 1 92 ? 10.275 0.646 -9.492 1.00 74.38 92 GLN A C 1
ATOM 680 O O . GLN A 1 92 ? 10.547 0.903 -10.662 1.00 74.38 92 GLN A O 1
ATOM 685 N N . LYS A 1 93 ? 9.027 0.373 -9.089 1.00 69.12 93 LYS A N 1
ATOM 686 C CA . LYS A 1 93 ? 7.846 0.334 -9.962 1.00 69.12 93 LYS A CA 1
ATOM 687 C C . LYS A 1 93 ? 7.042 1.637 -9.935 1.00 69.12 93 LYS A C 1
ATOM 689 O O . LYS A 1 93 ? 6.155 1.799 -10.764 1.00 69.12 93 LYS A O 1
ATOM 694 N N . VAL A 1 94 ? 7.347 2.563 -9.022 1.00 69.75 94 VAL A N 1
ATOM 695 C CA . VAL A 1 94 ? 6.625 3.836 -8.912 1.00 69.75 94 VAL A CA 1
ATOM 696 C C . VAL A 1 94 ? 7.236 4.868 -9.871 1.00 69.75 94 VAL A C 1
ATOM 698 O O . VAL A 1 94 ? 8.425 5.179 -9.744 1.00 69.75 94 VAL A O 1
ATOM 701 N N . PRO A 1 95 ? 6.462 5.423 -10.824 1.00 66.00 95 PRO A N 1
ATOM 702 C CA . PRO A 1 95 ? 6.918 6.517 -11.677 1.00 66.00 95 PRO A CA 1
ATOM 703 C C . PRO A 1 95 ? 7.446 7.696 -10.851 1.00 66.00 95 PRO A C 1
ATOM 705 O O . PRO A 1 95 ? 6.798 8.132 -9.898 1.00 66.00 95 PRO A O 1
ATOM 708 N N . ARG A 1 96 ? 8.607 8.253 -11.227 1.00 60.75 96 ARG A N 1
ATOM 709 C CA . ARG A 1 96 ? 9.198 9.407 -10.516 1.00 60.75 96 ARG A CA 1
ATOM 710 C C . ARG A 1 96 ? 8.276 10.620 -10.498 1.00 60.75 96 ARG A C 1
ATOM 712 O O . ARG A 1 96 ? 8.288 11.338 -9.506 1.00 60.75 96 ARG A O 1
ATOM 719 N N . ASP A 1 97 ? 7.469 10.808 -11.536 1.00 60.50 97 ASP A N 1
ATOM 720 C CA . ASP A 1 97 ? 6.534 11.932 -11.642 1.00 60.50 97 ASP A CA 1
ATOM 721 C C . ASP A 1 97 ? 5.424 11.866 -10.578 1.00 60.50 97 ASP A C 1
ATOM 723 O O . ASP A 1 97 ? 4.948 12.895 -10.109 1.00 60.50 97 ASP A O 1
ATOM 727 N N . LEU A 1 98 ? 5.067 10.659 -10.117 1.00 57.94 98 LEU A N 1
ATOM 728 C CA . LEU A 1 98 ? 4.123 10.458 -9.011 1.00 57.94 98 LEU A CA 1
ATOM 729 C C . LEU A 1 98 ? 4.779 10.631 -7.632 1.00 57.94 98 LEU A C 1
ATOM 731 O O . LEU A 1 98 ? 4.097 10.959 -6.665 1.00 57.94 98 LEU A O 1
ATOM 735 N N . LEU A 1 99 ? 6.097 10.437 -7.537 1.00 58.50 99 LEU A N 1
ATOM 736 C CA . LEU A 1 99 ? 6.882 10.684 -6.319 1.00 58.50 99 LEU A CA 1
ATOM 737 C C . LEU A 1 99 ? 7.235 12.171 -6.148 1.00 58.50 99 LEU A C 1
ATOM 739 O O . LEU A 1 99 ? 7.397 12.642 -5.023 1.00 58.50 99 LEU A O 1
ATOM 743 N N . TYR A 1 100 ? 7.368 12.901 -7.260 1.00 55.94 100 TYR A N 1
ATOM 744 C CA . TYR A 1 100 ? 7.806 14.297 -7.316 1.00 55.94 100 TYR A CA 1
ATOM 745 C C . TYR A 1 100 ? 6.945 15.108 -8.302 1.00 55.94 100 TYR A C 1
ATOM 747 O O . TYR A 1 100 ? 7.434 15.528 -9.350 1.00 55.94 100 TYR A O 1
ATOM 755 N N . PRO A 1 101 ? 5.676 15.392 -7.964 1.00 48.19 101 PRO A N 1
ATOM 756 C CA . PRO A 1 101 ? 4.750 16.102 -8.855 1.00 48.19 101 PRO A CA 1
ATOM 757 C C . PRO A 1 101 ? 5.159 17.554 -9.179 1.00 48.19 101 PRO A C 1
ATOM 759 O O . PRO A 1 101 ? 4.541 18.192 -10.024 1.00 48.19 101 PRO A O 1
ATOM 762 N N . SER A 1 102 ? 6.193 18.088 -8.519 1.00 45.56 102 SER A N 1
ATOM 763 C CA . SER A 1 102 ? 6.687 19.463 -8.681 1.00 45.56 102 SER A CA 1
ATOM 764 C C . SER A 1 102 ? 7.838 19.624 -9.689 1.00 45.56 102 SER A C 1
ATOM 766 O O . SER A 1 102 ? 8.331 20.739 -9.840 1.00 45.56 102 SER A O 1
ATOM 768 N N . ASP A 1 103 ? 8.303 18.546 -10.333 1.00 44.72 103 ASP A N 1
ATOM 769 C CA . ASP A 1 103 ? 9.374 18.576 -11.356 1.00 44.72 103 ASP A CA 1
ATOM 770 C C . ASP A 1 103 ? 8.828 18.662 -12.807 1.00 44.72 103 ASP A C 1
ATOM 772 O O . ASP A 1 103 ? 9.587 18.528 -13.768 1.00 44.72 103 ASP A O 1
ATOM 776 N N . SER A 1 104 ? 7.515 18.892 -12.971 1.00 43.09 104 SER A N 1
ATOM 777 C CA . SER A 1 104 ? 6.827 19.119 -14.260 1.00 43.09 104 SER A CA 1
ATOM 778 C C . SER A 1 104 ? 6.574 20.595 -14.565 1.00 43.09 104 SER A C 1
ATOM 780 O O . SER A 1 104 ? 6.205 21.346 -13.634 1.00 43.09 104 SER A O 1
#

Foldseek 3Di:
DDDDDDPDQFPDPVLLVQLVVQLCVVDVVPDPDDFDSVLLSVLLVVLVVLLDDPDLVVSLVVSLVSNCVSRVDDSVSSSSSSLSSCCRRPVVSHDVCVVCVPVD

pLDDT: mean 73.22, std 16.74, range [29.12, 91.19]